Protein AF-A0A8J3GDM9-F1 (afdb_monomer_lite)

Foldseek 3Di:
DDPPPLVVLLVQLVVLLCLLVQLVVQLVVLVVQLVVCCVVPNVPCVPSNVVSNVRSVVSNVRSVVSNVVSVVSNVCSVPVDLPQDPVVLVVVLVVLVVLCVDPDPSVVVSVVVVVVSVVCVVSNPPDPPPVPD

InterPro domains:
  IPR002898 MotA/TolQ/ExbB proton channel [PF01618] (7-74)
  IPR050790 ExbB/TolQ Biopolymer Transport [PTHR30625] (4-74)

Sequence (133 aa):
MNHQPGKTLALIGAWLQIGPVFGLLGTVYGMVCAFQDIEASGMGNPEALANNISIAITTTAMGLIMGLIGLIFLAIAFFHSSYRAPWFFKFLIVFAIFWLIHFPIGTIIGVLLLVYIISKKAEFHSQPPEFRT

Structure (mmCIF, N/CA/C/O backbone):
data_AF-A0A8J3GDM9-F1
#
_entry.id   AF-A0A8J3GDM9-F1
#
loop_
_atom_site.group_PDB
_atom_site.id
_atom_site.type_symbol
_atom_site.label_atom_id
_atom_site.label_alt_id
_atom_site.label_comp_id
_atom_site.label_asym_id
_atom_site.label_entity_id
_atom_site.label_seq_id
_atom_site.pdbx_PDB_ins_code
_atom_site.Cartn_x
_atom_site.Cartn_y
_atom_site.Cartn_z
_atom_site.occupancy
_atom_site.B_iso_or_equiv
_atom_site.auth_seq_id
_atom_site.auth_comp_id
_atom_site.auth_asym_id
_atom_site.auth_atom_id
_atom_site.pdbx_PDB_model_num
ATOM 1 N N . MET A 1 1 ? -15.552 17.321 27.011 1.00 36.94 1 MET A N 1
ATOM 2 C CA . MET A 1 1 ? -14.425 17.715 26.134 1.00 36.94 1 MET A CA 1
ATOM 3 C C . MET A 1 1 ? -13.902 16.478 25.396 1.00 36.94 1 MET A C 1
ATOM 5 O O . MET A 1 1 ? -13.447 15.548 26.037 1.00 36.94 1 MET A O 1
ATOM 9 N N . ASN A 1 2 ? -14.043 16.460 24.065 1.00 41.62 2 ASN A N 1
ATOM 10 C CA . ASN A 1 2 ? -13.273 15.718 23.047 1.00 41.62 2 ASN A CA 1
ATOM 11 C C . ASN A 1 2 ? -12.996 14.199 23.196 1.00 41.62 2 ASN A C 1
ATOM 13 O O . ASN A 1 2 ? -11.846 13.784 23.276 1.00 41.62 2 ASN A O 1
ATOM 17 N N . HIS A 1 3 ? -14.015 13.349 23.009 1.00 50.16 3 HIS A N 1
ATOM 18 C CA . HIS A 1 3 ? -13.825 11.932 22.615 1.00 50.16 3 HIS A CA 1
ATOM 19 C C . HIS A 1 3 ? -13.747 11.713 21.084 1.00 50.16 3 HIS A C 1
ATOM 21 O O . HIS A 1 3 ? -13.864 10.591 20.596 1.00 50.16 3 HIS A O 1
ATOM 27 N N . GLN A 1 4 ? -13.511 12.773 20.301 1.00 58.22 4 GLN A N 1
ATOM 28 C CA . GLN A 1 4 ? -13.372 12.699 18.840 1.00 58.22 4 GLN A CA 1
ATOM 29 C C . GLN A 1 4 ? -12.011 12.227 18.267 1.00 58.22 4 GLN A C 1
ATOM 31 O O . GLN A 1 4 ? -12.024 11.823 17.102 1.00 58.22 4 GLN A O 1
ATOM 36 N N . PRO A 1 5 ? -10.855 12.205 18.979 1.00 61.47 5 PRO A N 1
ATOM 37 C CA . PRO A 1 5 ? -9.578 11.944 18.305 1.00 61.47 5 PRO A CA 1
ATOM 38 C C . PRO A 1 5 ? -9.493 10.525 17.723 1.00 61.47 5 PRO A C 1
ATOM 40 O O . PRO A 1 5 ? -8.968 10.351 16.627 1.00 61.47 5 PRO A O 1
ATOM 43 N N . GLY A 1 6 ? -10.093 9.525 18.384 1.00 64.75 6 GLY A N 1
ATOM 44 C CA . GLY A 1 6 ? -10.079 8.131 17.919 1.00 64.75 6 GLY A CA 1
ATOM 45 C C . GLY A 1 6 ? -10.796 7.909 16.581 1.00 64.75 6 GLY A C 1
ATOM 46 O O . GLY A 1 6 ? -10.310 7.151 15.745 1.00 64.75 6 GLY A O 1
ATOM 47 N N . LYS A 1 7 ? -11.913 8.612 16.332 1.00 67.94 7 LYS A N 1
ATOM 48 C CA . LYS A 1 7 ? -12.627 8.539 15.043 1.00 67.94 7 LYS A CA 1
ATOM 49 C C . LYS A 1 7 ? -11.784 9.112 13.912 1.00 67.94 7 LYS A C 1
ATOM 51 O O . LYS A 1 7 ? -11.704 8.503 12.852 1.00 67.94 7 LYS A O 1
ATOM 56 N N . THR A 1 8 ? -11.156 10.260 14.146 1.00 75.00 8 THR A N 1
ATOM 57 C CA . THR A 1 8 ? -10.320 10.937 13.150 1.00 75.00 8 THR A CA 1
ATOM 58 C C . THR A 1 8 ? -9.076 10.113 12.823 1.00 75.00 8 THR A C 1
ATOM 60 O O . THR A 1 8 ? -8.773 9.924 11.651 1.00 75.00 8 THR A O 1
ATOM 63 N N . LEU A 1 9 ? -8.416 9.538 13.836 1.00 73.75 9 LEU A N 1
ATOM 64 C CA . LEU A 1 9 ? -7.281 8.621 13.664 1.00 73.75 9 LEU A CA 1
ATOM 65 C C . LEU A 1 9 ? -7.665 7.382 12.837 1.00 73.75 9 LEU A C 1
ATOM 67 O O . LEU A 1 9 ? -6.951 7.026 11.902 1.00 73.75 9 LEU A O 1
ATOM 71 N N . ALA A 1 10 ? -8.818 6.765 13.126 1.00 73.75 10 ALA A N 1
ATOM 72 C CA . ALA A 1 10 ? -9.317 5.617 12.367 1.00 73.75 10 ALA A CA 1
ATOM 73 C C . ALA A 1 10 ? -9.692 5.980 10.919 1.00 73.75 10 ALA A C 1
ATOM 75 O O . ALA A 1 10 ? -9.425 5.203 10.005 1.00 73.75 10 ALA A O 1
ATOM 76 N N . LEU A 1 11 ? -10.276 7.164 10.695 1.00 77.44 11 LEU A N 1
ATOM 77 C CA . LEU A 1 11 ? -10.609 7.645 9.353 1.00 77.44 11 LEU A CA 1
ATOM 78 C C . LEU A 1 11 ? -9.336 7.880 8.529 1.00 77.44 11 LEU A C 1
ATOM 80 O O . LEU A 1 11 ? -9.251 7.425 7.395 1.00 77.44 11 LEU A O 1
ATOM 84 N N . ILE A 1 12 ? -8.332 8.540 9.116 1.00 80.81 12 ILE A N 1
ATOM 85 C CA . ILE A 1 12 ? -7.035 8.795 8.475 1.00 80.81 12 ILE A CA 1
ATOM 86 C C . ILE A 1 12 ? -6.330 7.473 8.147 1.00 80.81 12 ILE A C 1
ATOM 88 O O . ILE A 1 12 ? -5.868 7.301 7.022 1.00 80.81 12 ILE A O 1
ATOM 92 N N . GLY A 1 13 ? -6.310 6.514 9.082 1.00 81.81 13 GLY A N 1
ATOM 93 C CA . GLY A 1 13 ? -5.776 5.170 8.840 1.00 81.81 13 GLY A CA 1
ATOM 94 C C . GLY A 1 13 ? -6.470 4.456 7.674 1.00 81.81 13 GLY A C 1
ATOM 95 O O . GLY A 1 13 ? -5.802 3.906 6.802 1.00 81.81 13 GLY A O 1
ATOM 96 N N . ALA A 1 14 ? -7.802 4.544 7.595 1.00 81.38 14 ALA A N 1
ATOM 97 C CA . ALA A 1 14 ? -8.574 3.957 6.499 1.00 81.38 14 ALA A CA 1
ATOM 98 C C . ALA A 1 14 ? -8.275 4.609 5.136 1.00 81.38 14 ALA A C 1
ATOM 100 O O . ALA A 1 14 ? -8.157 3.906 4.135 1.00 81.38 14 ALA A O 1
ATOM 101 N N . TRP A 1 15 ? -8.106 5.934 5.088 1.00 83.38 15 TRP A N 1
ATOM 102 C CA . TRP A 1 15 ? -7.699 6.643 3.868 1.00 83.38 15 TRP A CA 1
ATOM 103 C C . TRP A 1 15 ? -6.276 6.276 3.427 1.00 83.38 15 TRP A C 1
ATOM 105 O O . TRP A 1 15 ? -6.025 6.079 2.239 1.00 83.38 15 TRP A O 1
ATOM 115 N N . LEU A 1 16 ? -5.351 6.118 4.377 1.00 85.00 16 LEU A N 1
ATOM 116 C CA . LEU A 1 16 ? -3.975 5.681 4.116 1.00 85.00 16 LEU A CA 1
ATOM 117 C C . LEU A 1 16 ? -3.905 4.263 3.528 1.00 85.00 16 LEU A C 1
ATOM 119 O O . LEU A 1 16 ? -2.978 3.952 2.780 1.00 85.00 16 LEU A O 1
ATOM 123 N N . GLN A 1 17 ? -4.914 3.425 3.783 1.00 83.69 17 GLN A N 1
ATOM 124 C CA . GLN A 1 17 ? -5.030 2.084 3.204 1.00 83.69 17 GLN A CA 1
ATOM 125 C C . GLN A 1 17 ? -5.218 2.077 1.676 1.00 83.69 17 GLN A C 1
ATOM 127 O O . GLN A 1 17 ? -5.053 1.030 1.055 1.00 83.69 17 GLN A O 1
ATOM 132 N N . ILE A 1 18 ? -5.518 3.226 1.058 1.00 86.38 18 ILE A N 1
ATOM 133 C CA . ILE A 1 18 ? -5.565 3.384 -0.404 1.00 86.38 18 ILE A CA 1
ATOM 134 C C . ILE A 1 18 ? -4.144 3.550 -0.986 1.00 86.38 18 ILE A C 1
ATOM 136 O O . ILE A 1 18 ? -3.919 3.276 -2.163 1.00 86.38 18 ILE A O 1
ATOM 140 N N . GLY A 1 19 ? -3.150 3.923 -0.171 1.00 86.62 19 GLY A N 1
ATOM 141 C CA . GLY A 1 19 ? -1.753 4.114 -0.586 1.00 86.62 19 GLY A CA 1
ATOM 142 C C . GLY A 1 19 ? -1.144 2.945 -1.383 1.00 86.62 19 GLY A C 1
ATOM 143 O O . GLY A 1 19 ? -0.575 3.188 -2.448 1.00 86.62 19 GLY A O 1
ATOM 144 N N . PRO A 1 20 ? -1.311 1.678 -0.961 1.00 88.69 20 PRO A N 1
ATOM 145 C CA . PRO A 1 20 ? -0.865 0.518 -1.733 1.00 88.69 20 PRO A CA 1
ATOM 146 C C . PRO A 1 20 ? -1.484 0.423 -3.133 1.00 88.69 20 PRO A C 1
ATOM 148 O O . PRO A 1 20 ? -0.798 0.027 -4.071 1.00 88.69 20 PRO A O 1
ATOM 151 N N . VAL A 1 21 ? -2.748 0.828 -3.301 1.00 90.69 21 VAL A N 1
ATOM 152 C CA . VAL A 1 21 ? -3.420 0.851 -4.612 1.00 90.69 21 VAL A CA 1
ATOM 153 C C . VAL A 1 21 ? -2.778 1.900 -5.522 1.00 90.69 21 VAL A C 1
ATOM 155 O O . VAL A 1 21 ? -2.536 1.625 -6.693 1.00 90.69 21 VAL A O 1
ATOM 158 N N . PHE A 1 22 ? -2.419 3.069 -4.981 1.00 88.81 22 PHE A N 1
ATOM 159 C CA . PHE A 1 22 ? -1.660 4.081 -5.724 1.00 88.81 22 PHE A CA 1
ATOM 160 C C . PHE A 1 22 ? -0.252 3.604 -6.112 1.00 88.81 22 PHE A C 1
ATOM 162 O O . PHE A 1 22 ? 0.184 3.874 -7.228 1.00 88.81 22 PHE A O 1
ATOM 169 N N . GLY A 1 23 ? 0.435 2.846 -5.251 1.00 88.88 23 GLY A N 1
ATOM 170 C CA . GLY A 1 23 ? 1.722 2.224 -5.600 1.00 88.88 23 GLY A CA 1
ATOM 171 C C . GLY A 1 23 ? 1.598 1.217 -6.750 1.00 88.88 23 GLY A C 1
ATOM 172 O O . GLY A 1 23 ? 2.440 1.179 -7.642 1.00 88.88 23 GLY A O 1
ATOM 173 N N . LEU A 1 24 ? 0.500 0.458 -6.779 1.00 91.25 24 LEU A N 1
ATOM 174 C CA . LEU A 1 24 ? 0.168 -0.470 -7.864 1.00 91.25 24 LEU A CA 1
ATOM 175 C C . LEU A 1 24 ? -0.183 0.252 -9.177 1.00 91.25 24 LEU A C 1
ATOM 177 O O . LEU A 1 24 ? 0.112 -0.245 -10.255 1.00 91.25 24 LEU A O 1
ATOM 181 N N . LEU A 1 25 ? -0.778 1.445 -9.120 1.00 91.00 25 LEU A N 1
ATOM 182 C CA . LEU A 1 25 ? -0.958 2.274 -10.318 1.00 91.00 25 LEU A CA 1
ATOM 183 C C . LEU A 1 25 ? 0.384 2.796 -10.850 1.00 91.00 25 LEU A C 1
ATOM 185 O O . LEU A 1 25 ? 0.602 2.825 -12.060 1.00 91.00 25 LEU A O 1
ATOM 189 N N . GLY A 1 26 ? 1.301 3.167 -9.955 1.00 88.25 26 GLY A N 1
ATOM 190 C CA . GLY A 1 26 ? 2.643 3.610 -10.324 1.00 88.25 26 GLY A CA 1
ATOM 191 C C . GLY A 1 26 ? 3.471 2.523 -11.019 1.00 88.25 26 GLY A C 1
ATOM 192 O O . GLY A 1 26 ? 4.221 2.832 -11.944 1.00 88.25 26 GLY A O 1
ATOM 193 N N . THR A 1 27 ? 3.321 1.250 -10.632 1.00 91.75 27 THR A N 1
ATOM 194 C CA . THR A 1 27 ? 4.001 0.142 -11.328 1.00 91.75 27 THR A CA 1
ATOM 195 C C . THR A 1 27 ? 3.488 -0.039 -12.743 1.00 91.75 27 THR A C 1
ATOM 197 O O . THR A 1 27 ? 4.291 -0.207 -13.659 1.00 91.75 27 THR A O 1
ATOM 200 N N . VAL A 1 28 ? 2.168 0.037 -12.932 1.00 92.25 28 VAL A N 1
ATOM 201 C CA . VAL A 1 28 ? 1.547 -0.034 -14.258 1.00 92.25 28 VAL A CA 1
ATOM 202 C C . VAL A 1 28 ? 2.066 1.103 -15.131 1.00 92.25 28 VAL A C 1
ATOM 204 O O . VAL A 1 28 ? 2.487 0.857 -16.256 1.00 92.25 28 VAL A O 1
ATOM 207 N N . TYR A 1 29 ? 2.119 2.324 -14.596 1.00 90.50 29 TYR A N 1
ATOM 208 C CA . TYR A 1 29 ? 2.673 3.468 -15.316 1.00 90.50 29 TYR A CA 1
ATOM 209 C C . TYR A 1 29 ? 4.143 3.251 -15.718 1.00 90.50 29 TYR A C 1
ATOM 211 O O . TYR A 1 29 ? 4.486 3.403 -16.888 1.00 90.50 29 TYR A O 1
ATOM 219 N N . GLY A 1 30 ? 4.999 2.825 -14.782 1.00 88.06 30 GLY A N 1
ATOM 220 C CA . GLY A 1 30 ? 6.415 2.560 -15.061 1.00 88.06 30 GLY A CA 1
ATOM 221 C C . GLY A 1 30 ? 6.629 1.463 -16.108 1.00 88.06 30 GLY A C 1
ATOM 222 O O . GLY A 1 30 ? 7.493 1.592 -16.971 1.00 88.06 30 GLY A O 1
ATOM 223 N N . MET A 1 31 ? 5.805 0.410 -16.092 1.00 90.12 31 MET A N 1
ATOM 224 C CA . MET A 1 31 ? 5.859 -0.636 -17.117 1.00 90.12 31 MET A CA 1
ATOM 225 C C . MET A 1 31 ? 5.378 -0.150 -18.487 1.00 90.12 31 MET A C 1
ATOM 227 O O . MET A 1 31 ? 5.970 -0.526 -19.493 1.00 90.12 31 MET A O 1
ATOM 231 N N . VAL A 1 32 ? 4.353 0.704 -18.555 1.00 90.94 32 VAL A N 1
ATOM 232 C CA . VAL A 1 32 ? 3.907 1.294 -19.829 1.00 90.94 32 VAL A CA 1
ATOM 233 C C . VAL A 1 32 ? 5.023 2.128 -20.460 1.00 90.94 32 VAL A C 1
ATOM 235 O O . VAL A 1 32 ? 5.307 1.951 -21.642 1.00 90.94 32 VAL A O 1
ATOM 238 N N . CYS A 1 33 ? 5.708 2.969 -19.678 1.00 87.00 33 CYS A N 1
ATOM 239 C CA . CYS A 1 33 ? 6.858 3.735 -20.169 1.00 87.00 33 CYS A CA 1
ATOM 240 C C . CYS A 1 33 ? 8.010 2.822 -20.619 1.00 87.00 33 CYS A C 1
ATOM 242 O O . CYS A 1 33 ? 8.583 3.036 -21.683 1.00 87.00 33 CYS A O 1
ATOM 244 N N . ALA A 1 34 ? 8.297 1.754 -19.868 1.00 87.06 34 ALA A N 1
ATOM 245 C CA . ALA A 1 34 ? 9.301 0.764 -20.258 1.00 87.06 34 ALA A CA 1
ATOM 246 C C . ALA A 1 34 ? 9.003 0.120 -21.624 1.00 87.06 34 ALA A C 1
ATOM 248 O O . ALA A 1 34 ? 9.914 -0.041 -22.433 1.00 87.06 34 ALA A O 1
ATOM 249 N N . PHE A 1 35 ? 7.742 -0.228 -21.901 1.00 86.62 35 PHE A N 1
ATOM 250 C CA . PHE A 1 35 ? 7.349 -0.777 -23.202 1.00 86.62 35 PHE A CA 1
ATOM 251 C C . PHE A 1 35 ? 7.437 0.255 -24.329 1.00 86.62 35 PHE A C 1
ATOM 253 O O . PHE A 1 35 ? 7.902 -0.087 -25.413 1.00 86.62 35 PHE A O 1
ATOM 260 N N . GLN A 1 36 ? 7.064 1.511 -24.073 1.00 86.56 36 GLN A N 1
ATOM 261 C CA . GLN A 1 36 ? 7.201 2.596 -25.053 1.00 86.56 36 GLN A CA 1
ATOM 262 C C . GLN A 1 36 ? 8.665 2.832 -25.447 1.00 86.56 36 GLN A C 1
ATOM 264 O O . GLN A 1 36 ? 8.962 3.011 -26.627 1.00 86.56 36 GLN A O 1
ATOM 269 N N . ASP A 1 37 ? 9.592 2.765 -24.488 1.00 84.38 37 ASP A N 1
ATOM 270 C CA . ASP A 1 37 ? 11.026 2.899 -24.762 1.00 84.38 37 ASP A CA 1
ATOM 271 C C . ASP A 1 37 ? 11.559 1.733 -25.609 1.00 84.38 37 ASP A C 1
ATOM 273 O O . ASP A 1 37 ? 12.347 1.948 -26.539 1.00 84.38 37 ASP A O 1
ATOM 277 N N . ILE A 1 38 ? 11.089 0.509 -25.337 1.00 85.62 38 ILE A N 1
ATOM 278 C CA . ILE A 1 38 ? 11.409 -0.680 -26.141 1.00 85.62 38 ILE A CA 1
ATOM 279 C C . ILE A 1 38 ? 10.870 -0.531 -27.571 1.00 85.62 38 ILE A C 1
ATOM 281 O O . ILE A 1 38 ? 11.572 -0.877 -28.519 1.00 85.62 38 ILE A O 1
ATOM 285 N N . GLU A 1 39 ? 9.654 -0.013 -27.754 1.00 84.88 39 GLU A N 1
ATOM 286 C CA . GLU A 1 39 ? 9.074 0.218 -29.085 1.00 84.88 39 GLU A CA 1
ATOM 287 C C . GLU A 1 39 ? 9.826 1.304 -29.868 1.00 84.88 39 GLU A C 1
ATOM 289 O O . GLU A 1 39 ? 10.061 1.148 -31.066 1.00 84.88 39 GLU A O 1
ATOM 294 N N . ALA A 1 40 ? 10.234 2.387 -29.203 1.00 82.19 40 ALA A N 1
ATOM 295 C CA . ALA A 1 40 ? 10.876 3.529 -29.851 1.00 82.19 40 ALA A CA 1
ATOM 296 C C . ALA A 1 40 ? 12.356 3.293 -30.195 1.00 82.19 40 ALA A C 1
ATOM 298 O O . ALA A 1 40 ? 12.840 3.784 -31.216 1.00 82.19 40 ALA A O 1
ATOM 299 N N . SER A 1 41 ? 13.091 2.574 -29.341 1.00 75.50 41 SER A N 1
ATOM 300 C CA . SER A 1 41 ? 14.552 2.424 -29.446 1.00 75.50 41 SER A CA 1
ATOM 301 C C . SER A 1 41 ? 15.033 0.972 -29.576 1.00 75.50 41 SER A C 1
ATOM 303 O O . SER A 1 41 ? 16.236 0.716 -29.693 1.00 75.50 41 SER A O 1
ATOM 305 N N . GLY A 1 42 ? 14.110 0.005 -29.603 1.00 70.94 42 GLY A N 1
ATOM 306 C CA . GLY A 1 42 ? 14.428 -1.420 -29.533 1.00 70.94 42 GLY A CA 1
ATOM 307 C C . GLY A 1 42 ? 15.033 -1.806 -28.177 1.00 70.94 42 GLY A C 1
ATOM 308 O O . GLY A 1 42 ? 15.017 -1.041 -27.218 1.00 70.94 42 GLY A O 1
ATOM 309 N N . MET A 1 43 ? 15.664 -2.981 -28.089 1.00 70.69 43 MET A N 1
ATOM 310 C CA . MET A 1 43 ? 16.453 -3.375 -26.902 1.00 70.69 43 MET A CA 1
ATOM 311 C C . MET A 1 43 ? 17.780 -2.590 -26.753 1.00 70.69 43 MET A C 1
ATOM 313 O O . MET A 1 43 ? 18.646 -2.985 -25.976 1.00 70.69 43 MET A O 1
ATOM 317 N N . GLY A 1 44 ? 17.978 -1.506 -27.512 1.00 64.81 44 GLY A N 1
ATOM 318 C CA . GLY A 1 44 ? 19.251 -0.790 -27.612 1.00 64.81 44 GLY A CA 1
ATOM 319 C C . GLY A 1 44 ? 19.599 0.091 -26.410 1.00 64.81 44 GLY A C 1
ATOM 320 O O . GLY A 1 44 ? 20.769 0.430 -26.249 1.00 64.81 44 GLY A O 1
ATOM 321 N N . ASN A 1 45 ? 18.628 0.442 -25.557 1.00 76.69 45 ASN A N 1
ATOM 322 C CA . ASN A 1 45 ? 18.857 1.284 -24.379 1.00 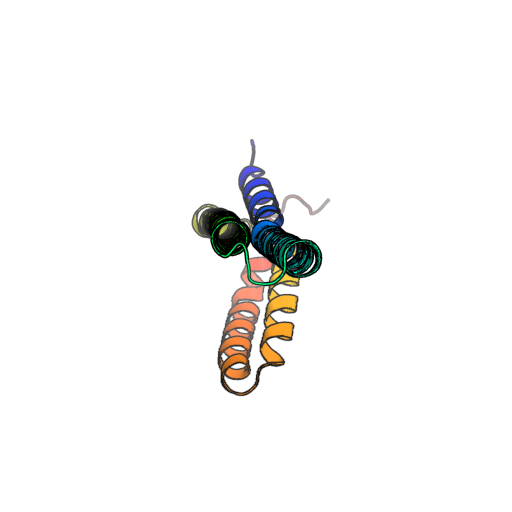76.69 45 ASN A CA 1
ATOM 323 C C . ASN A 1 45 ? 18.454 0.585 -23.060 1.00 76.69 45 ASN A C 1
ATOM 325 O O . ASN A 1 45 ? 17.413 0.892 -22.471 1.00 76.69 45 ASN A O 1
ATOM 329 N N . PRO A 1 46 ? 19.272 -0.366 -22.572 1.00 80.38 46 PRO A N 1
ATOM 330 C CA . PRO A 1 46 ? 19.014 -1.067 -21.314 1.00 80.38 46 PRO A CA 1
ATOM 331 C C . PRO A 1 46 ? 19.040 -0.146 -20.083 1.00 80.38 46 PRO A C 1
ATOM 333 O O . PRO A 1 46 ? 18.428 -0.478 -19.070 1.00 80.38 46 PRO A O 1
ATOM 336 N N . GLU A 1 47 ? 19.701 1.013 -20.159 1.00 85.44 47 GLU A N 1
ATOM 337 C CA . GLU A 1 47 ? 19.744 1.992 -19.068 1.00 85.44 47 GLU A CA 1
ATOM 338 C C . GLU A 1 47 ? 18.386 2.685 -18.873 1.00 85.44 47 GLU A C 1
ATOM 340 O O . GLU A 1 47 ? 17.888 2.762 -17.748 1.00 85.44 47 GLU A O 1
ATOM 345 N N . ALA A 1 48 ? 17.728 3.096 -19.965 1.00 82.25 48 ALA A N 1
ATOM 346 C CA . ALA A 1 48 ? 16.372 3.653 -19.915 1.00 82.25 48 ALA A CA 1
ATOM 347 C C . ALA A 1 48 ? 15.355 2.634 -19.370 1.00 82.25 48 ALA A C 1
ATOM 349 O O . ALA A 1 48 ? 14.552 2.948 -18.486 1.00 82.25 48 ALA A O 1
ATOM 350 N N . LEU A 1 49 ? 15.453 1.378 -19.819 1.00 84.50 49 LEU A N 1
ATOM 351 C CA . LEU A 1 49 ? 14.615 0.291 -19.318 1.00 84.50 49 LEU A CA 1
ATOM 352 C C . LEU A 1 49 ? 14.813 0.059 -17.810 1.00 84.50 49 LEU A C 1
ATOM 354 O O . LEU A 1 49 ? 13.837 -0.043 -17.061 1.00 84.50 49 LEU A O 1
ATOM 358 N N . ALA A 1 50 ? 16.067 0.013 -17.349 1.00 86.62 50 ALA A N 1
ATOM 359 C CA . ALA A 1 50 ? 16.391 -0.145 -15.934 1.00 86.62 50 ALA A CA 1
ATOM 360 C C . ALA A 1 50 ? 15.838 1.011 -15.085 1.00 86.62 50 ALA A C 1
ATOM 362 O O . ALA A 1 50 ? 15.338 0.782 -13.980 1.00 86.62 50 ALA A O 1
ATOM 363 N N . ASN A 1 51 ? 15.861 2.238 -15.612 1.00 87.94 51 ASN A N 1
ATOM 364 C CA . ASN A 1 51 ? 15.304 3.401 -14.931 1.00 87.94 51 ASN A CA 1
ATOM 365 C C . ASN A 1 51 ? 13.780 3.286 -14.736 1.00 87.94 51 ASN A C 1
ATOM 367 O O . ASN A 1 51 ? 13.287 3.464 -13.623 1.00 87.94 51 ASN A O 1
ATOM 371 N N . ASN A 1 52 ? 13.027 2.900 -15.769 1.00 86.38 52 ASN A N 1
ATOM 372 C CA . ASN A 1 52 ? 11.571 2.728 -15.666 1.00 86.38 52 ASN A CA 1
ATOM 373 C C . ASN A 1 52 ? 11.163 1.605 -14.698 1.00 86.38 52 ASN A C 1
ATOM 375 O O . ASN A 1 52 ? 10.201 1.742 -13.936 1.00 86.38 52 ASN A O 1
ATOM 379 N N . ILE A 1 53 ? 11.927 0.509 -14.664 1.00 87.69 53 ILE A N 1
ATOM 380 C CA . ILE A 1 53 ? 11.720 -0.572 -13.688 1.00 87.69 53 ILE A CA 1
ATOM 381 C C . ILE A 1 53 ? 12.024 -0.083 -12.266 1.00 87.69 53 ILE A C 1
ATOM 383 O O . ILE A 1 53 ? 11.268 -0.371 -11.336 1.00 87.69 53 ILE A O 1
ATOM 387 N N . SER A 1 54 ? 13.093 0.696 -12.087 1.00 89.81 54 SER A N 1
ATOM 388 C CA . SER A 1 54 ? 13.427 1.311 -10.799 1.00 89.81 54 SER A CA 1
ATOM 389 C C . SER A 1 54 ? 12.296 2.213 -10.291 1.00 89.81 54 SER A C 1
ATOM 391 O O . SER A 1 54 ? 11.926 2.143 -9.114 1.00 89.81 54 SER A O 1
ATOM 393 N N . ILE A 1 55 ? 11.670 2.992 -11.181 1.00 88.31 55 ILE A N 1
ATOM 394 C CA . ILE A 1 55 ? 10.495 3.813 -10.858 1.00 88.31 55 ILE A CA 1
ATOM 395 C C . ILE A 1 55 ? 9.339 2.930 -10.366 1.00 88.31 55 ILE A C 1
ATOM 397 O O . ILE A 1 55 ? 8.754 3.225 -9.321 1.00 88.31 55 ILE A O 1
ATOM 401 N N . ALA A 1 56 ? 9.051 1.818 -11.052 1.00 90.62 56 ALA A N 1
ATOM 402 C CA . ALA A 1 56 ? 8.000 0.875 -10.660 1.00 90.62 56 ALA A CA 1
ATOM 403 C C . ALA A 1 56 ? 8.253 0.236 -9.275 1.00 90.62 56 ALA A C 1
ATOM 405 O O . ALA A 1 56 ? 7.347 0.127 -8.443 1.00 90.62 56 ALA A O 1
ATOM 406 N N . ILE A 1 57 ? 9.491 -0.151 -8.971 1.00 90.81 57 ILE A N 1
ATOM 407 C CA . ILE A 1 57 ? 9.830 -0.732 -7.662 1.00 90.81 57 ILE A CA 1
ATOM 408 C C . ILE A 1 57 ? 9.748 0.334 -6.561 1.00 90.81 57 ILE A C 1
ATOM 410 O O . ILE A 1 57 ? 9.171 0.092 -5.498 1.00 90.81 57 ILE A O 1
ATOM 414 N N . THR A 1 58 ? 10.261 1.535 -6.826 1.00 90.94 58 THR A N 1
ATOM 415 C CA . THR A 1 58 ? 10.279 2.635 -5.853 1.00 90.94 58 THR A CA 1
ATOM 416 C C . THR A 1 58 ? 8.863 3.081 -5.490 1.00 90.94 58 THR A C 1
ATOM 418 O O . THR A 1 58 ? 8.543 3.224 -4.310 1.00 90.94 58 THR A O 1
ATOM 421 N N . THR A 1 59 ? 7.971 3.226 -6.473 1.00 90.88 59 THR A N 1
ATOM 422 C CA . THR A 1 59 ? 6.572 3.597 -6.207 1.00 90.88 59 THR A CA 1
ATOM 423 C C . THR A 1 59 ? 5.804 2.497 -5.459 1.00 90.88 59 THR A C 1
ATOM 425 O O . THR A 1 59 ? 5.010 2.806 -4.568 1.00 90.88 59 THR A O 1
ATOM 428 N N . THR A 1 60 ? 6.123 1.215 -5.695 1.00 91.81 60 THR A N 1
ATOM 429 C CA . THR A 1 60 ? 5.590 0.100 -4.886 1.00 91.81 60 THR A CA 1
ATOM 430 C C . THR A 1 60 ? 6.025 0.215 -3.431 1.00 91.81 60 THR A C 1
ATOM 432 O O . THR A 1 60 ? 5.196 0.122 -2.526 1.00 91.81 60 THR A O 1
ATOM 435 N N . ALA A 1 61 ? 7.319 0.448 -3.195 1.00 90.62 61 ALA A N 1
ATOM 436 C CA . ALA A 1 61 ? 7.859 0.599 -1.849 1.00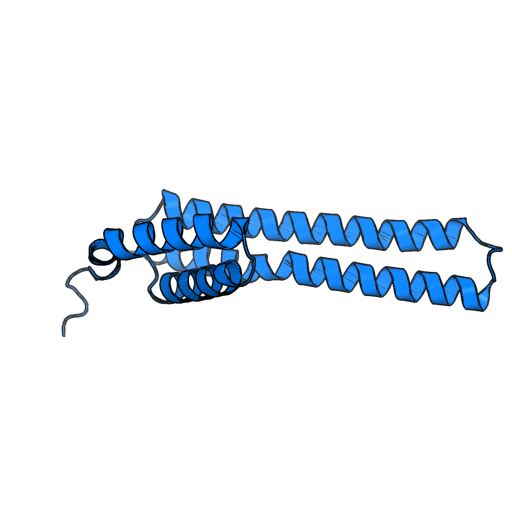 90.62 61 ALA A CA 1
ATOM 437 C C . ALA A 1 61 ? 7.183 1.764 -1.111 1.00 90.62 61 ALA A C 1
ATOM 439 O O . ALA A 1 61 ? 6.749 1.605 0.029 1.00 90.62 61 ALA A O 1
ATOM 440 N N . MET A 1 62 ? 7.001 2.905 -1.781 1.00 90.06 62 MET A N 1
ATOM 441 C CA . MET A 1 62 ? 6.300 4.061 -1.217 1.00 90.06 62 MET A CA 1
ATOM 442 C C . MET A 1 62 ? 4.828 3.759 -0.901 1.00 90.06 62 MET A C 1
ATOM 444 O O . MET A 1 62 ? 4.354 4.099 0.184 1.00 90.06 62 MET A O 1
ATOM 448 N N . GLY A 1 63 ? 4.110 3.077 -1.800 1.00 88.06 63 GLY A N 1
ATOM 449 C CA . GLY A 1 63 ? 2.717 2.679 -1.580 1.00 88.06 63 GLY A CA 1
ATOM 450 C C . GLY A 1 63 ? 2.551 1.731 -0.388 1.00 88.06 63 GLY A C 1
ATOM 451 O O . GLY A 1 63 ? 1.636 1.903 0.422 1.00 88.06 63 GLY A O 1
ATOM 452 N N . LEU A 1 64 ? 3.470 0.774 -0.229 1.00 89.88 64 LEU A N 1
ATOM 453 C CA . LEU A 1 64 ? 3.492 -0.141 0.914 1.00 89.88 64 LEU A CA 1
ATOM 454 C C . LEU A 1 64 ? 3.805 0.581 2.226 1.00 89.88 64 LEU A C 1
ATOM 456 O O . LEU A 1 64 ? 3.115 0.347 3.217 1.00 89.88 64 LEU A O 1
ATOM 460 N N . ILE A 1 65 ? 4.781 1.493 2.239 1.00 90.81 65 ILE A N 1
ATOM 461 C CA . ILE A 1 65 ? 5.099 2.309 3.421 1.00 90.81 65 ILE A CA 1
ATOM 462 C C . ILE A 1 65 ? 3.869 3.112 3.859 1.00 90.81 65 ILE A C 1
ATOM 464 O O . ILE A 1 65 ? 3.515 3.098 5.037 1.00 90.81 65 ILE A O 1
ATOM 468 N N . MET A 1 66 ? 3.162 3.744 2.918 1.00 88.00 66 MET A N 1
ATOM 469 C CA . MET A 1 66 ? 1.950 4.511 3.220 1.00 88.00 66 MET A CA 1
ATOM 470 C C . MET A 1 66 ? 0.835 3.625 3.804 1.00 88.00 66 MET A C 1
ATOM 472 O O . MET A 1 66 ? 0.182 4.002 4.779 1.00 88.00 66 MET A O 1
ATOM 476 N N . GLY A 1 67 ? 0.667 2.408 3.272 1.00 86.00 67 GLY A N 1
ATOM 477 C CA . GLY A 1 67 ? -0.274 1.419 3.806 1.00 86.00 67 GLY A CA 1
ATOM 478 C C . GLY A 1 67 ? 0.092 0.910 5.205 1.00 86.00 67 GLY A C 1
ATOM 479 O O . GLY A 1 67 ? -0.793 0.734 6.046 1.00 86.00 67 GLY A O 1
ATOM 480 N N . LEU A 1 68 ? 1.385 0.710 5.483 1.00 86.12 68 LEU A N 1
ATOM 481 C CA . LEU A 1 68 ? 1.881 0.324 6.808 1.00 86.12 68 LEU A CA 1
ATOM 482 C C . LEU A 1 68 ? 1.647 1.430 7.839 1.00 86.12 68 LEU A C 1
ATOM 484 O O . LEU A 1 68 ? 1.204 1.145 8.950 1.00 86.12 68 LEU A O 1
ATOM 488 N N . ILE A 1 69 ? 1.873 2.691 7.465 1.00 85.25 69 ILE A N 1
ATOM 489 C CA . ILE A 1 69 ? 1.553 3.839 8.320 1.00 85.25 69 ILE A CA 1
ATOM 490 C C . ILE A 1 69 ? 0.049 3.846 8.629 1.00 85.25 69 ILE A C 1
ATOM 492 O O . ILE A 1 69 ? -0.326 3.944 9.796 1.00 85.25 69 ILE A O 1
ATOM 496 N N . GLY A 1 70 ? -0.816 3.646 7.628 1.00 84.31 70 GLY A N 1
ATOM 497 C CA . GLY A 1 70 ? -2.266 3.528 7.835 1.00 84.31 70 GLY A CA 1
ATOM 498 C C . GLY A 1 70 ? -2.654 2.443 8.843 1.00 84.31 70 GLY A C 1
ATOM 499 O O . GLY A 1 70 ? -3.450 2.694 9.753 1.00 84.31 70 GLY A O 1
ATOM 500 N N . LEU A 1 71 ? -2.011 1.274 8.752 1.00 81.12 71 LEU A N 1
ATOM 501 C CA . LEU A 1 71 ? -2.214 0.168 9.686 1.00 81.12 71 LEU A CA 1
ATOM 502 C C . LEU A 1 71 ? -1.786 0.531 11.115 1.00 81.12 71 LEU A C 1
ATOM 504 O O . LEU A 1 71 ? -2.498 0.208 12.065 1.00 81.12 71 LEU A O 1
ATOM 508 N N . ILE A 1 72 ? -0.658 1.227 11.283 1.00 81.44 72 ILE A N 1
ATOM 509 C CA . ILE A 1 72 ? -0.178 1.684 12.595 1.00 81.44 72 ILE A CA 1
ATOM 510 C C . ILE A 1 72 ? -1.161 2.687 13.205 1.00 81.44 72 ILE A C 1
ATOM 512 O O . ILE A 1 72 ? -1.512 2.558 14.374 1.00 81.44 72 ILE A O 1
ATOM 516 N N . PHE A 1 73 ? -1.665 3.646 12.424 1.00 79.25 73 PHE A N 1
ATOM 517 C CA . PHE A 1 73 ? -2.675 4.601 12.893 1.00 79.25 73 PHE A CA 1
ATOM 518 C C . PHE A 1 73 ? -3.965 3.901 13.336 1.00 79.25 73 PHE A C 1
ATOM 520 O O . PHE A 1 73 ? -4.533 4.241 14.378 1.00 79.25 73 PHE A O 1
ATOM 527 N N . LEU A 1 74 ? -4.392 2.880 12.592 1.00 76.62 74 LEU A N 1
ATOM 528 C CA . LEU A 1 74 ? -5.541 2.058 12.951 1.00 76.62 74 LEU A CA 1
ATOM 529 C C . LEU A 1 74 ? -5.286 1.230 14.224 1.00 76.62 74 LEU A C 1
ATOM 531 O O . LEU A 1 74 ? -6.162 1.133 15.085 1.00 76.62 74 LEU A O 1
ATOM 535 N N . ALA A 1 75 ? -4.080 0.681 14.384 1.00 73.56 75 ALA A N 1
ATOM 536 C CA . ALA A 1 75 ? -3.676 -0.067 15.572 1.00 73.56 75 ALA A CA 1
ATOM 537 C C . ALA A 1 75 ? -3.568 0.830 16.818 1.00 73.56 75 ALA A C 1
ATOM 539 O O . ALA A 1 75 ? -4.018 0.442 17.894 1.00 73.56 75 ALA A O 1
ATOM 540 N N . ILE A 1 76 ? -3.043 2.052 16.687 1.00 74.19 76 ILE A N 1
ATOM 541 C CA . ILE A 1 76 ? -2.993 3.037 17.778 1.00 74.19 76 ILE A CA 1
ATOM 542 C C . ILE A 1 76 ? -4.411 3.453 18.180 1.00 74.19 76 ILE A C 1
ATOM 544 O O . ILE A 1 76 ? -4.714 3.505 19.373 1.00 74.19 76 ILE A O 1
ATOM 548 N N . ALA A 1 77 ? -5.304 3.686 17.210 1.00 67.31 77 ALA A N 1
ATOM 549 C CA . ALA A 1 77 ? -6.714 3.948 17.493 1.00 67.31 77 ALA A CA 1
ATOM 550 C C . ALA A 1 77 ? -7.363 2.790 18.276 1.00 67.31 77 ALA A C 1
ATOM 552 O O . ALA A 1 77 ? -8.168 3.041 19.171 1.00 67.31 77 ALA A O 1
ATOM 553 N N . PHE A 1 78 ? -6.968 1.543 17.989 1.00 61.66 78 PHE A N 1
ATOM 554 C CA . PHE A 1 78 ? -7.452 0.343 18.673 1.00 61.66 78 PHE A CA 1
ATOM 555 C C . PHE A 1 78 ? -6.915 0.190 20.105 1.00 61.66 78 PHE A C 1
ATOM 557 O O . PHE A 1 78 ? -7.684 -0.112 21.015 1.00 61.66 78 PHE A O 1
ATOM 564 N N . PHE A 1 79 ? -5.612 0.396 20.321 1.00 66.81 79 PHE A N 1
ATOM 565 C CA . PHE A 1 79 ? -4.988 0.219 21.637 1.00 66.81 79 PHE A CA 1
ATOM 566 C C . PHE A 1 79 ? -5.244 1.387 22.596 1.00 66.81 79 PHE A C 1
ATOM 568 O O . PHE A 1 79 ? -5.294 1.173 23.805 1.00 66.81 79 PHE A O 1
ATOM 575 N N . HIS A 1 80 ? -5.402 2.614 22.086 1.00 58.59 80 HIS A N 1
ATOM 576 C CA . HIS A 1 80 ? -5.476 3.807 22.935 1.00 58.59 80 HIS A CA 1
ATOM 577 C C . HIS A 1 80 ? -6.906 4.283 23.240 1.00 58.59 80 HIS A C 1
ATOM 579 O O . HIS A 1 80 ? -7.110 5.040 24.186 1.00 58.59 80 HIS A O 1
ATOM 585 N N . SER A 1 81 ? -7.924 3.859 22.483 1.00 47.72 81 SER A N 1
ATOM 586 C CA . SER A 1 81 ? -9.305 4.268 22.747 1.00 47.72 81 SER A CA 1
ATOM 587 C C . SER A 1 81 ? -10.272 3.113 22.529 1.00 47.72 81 SER A C 1
ATOM 589 O O . SER A 1 81 ? -10.398 2.595 21.424 1.00 47.72 81 SER A O 1
ATOM 591 N N . SER A 1 82 ? -11.052 2.770 23.555 1.00 51.06 82 SER A N 1
ATOM 592 C CA . SER A 1 82 ? -12.211 1.867 23.474 1.00 51.06 82 SER A CA 1
ATOM 593 C C . SER A 1 82 ? -13.351 2.402 22.578 1.00 51.06 82 SER A C 1
ATOM 595 O O . SER A 1 82 ? -14.516 2.065 22.778 1.00 51.06 82 SER A O 1
ATOM 597 N N . TYR A 1 83 ? -13.053 3.241 21.580 1.00 53.06 83 TYR A N 1
ATOM 598 C CA . TYR A 1 83 ? -14.014 3.823 20.655 1.00 53.06 83 TYR A CA 1
ATOM 599 C C . TYR A 1 83 ? -14.177 2.934 19.419 1.00 53.06 83 TYR A C 1
ATOM 601 O O . TYR A 1 83 ? -13.580 3.129 18.361 1.00 53.06 83 TYR A O 1
ATOM 609 N N . ARG A 1 84 ? -15.025 1.919 19.571 1.00 61.50 84 ARG A N 1
ATOM 610 C CA . ARG A 1 84 ? -15.360 0.948 18.528 1.00 61.50 84 ARG A CA 1
ATOM 611 C C . ARG A 1 84 ? -16.390 1.541 17.566 1.00 61.50 84 ARG A C 1
ATOM 613 O O . ARG A 1 84 ? -17.594 1.444 17.788 1.00 61.50 84 ARG A O 1
ATOM 620 N N . ALA A 1 85 ? -15.923 2.198 16.504 1.00 57.31 85 ALA A N 1
ATOM 621 C CA . ALA A 1 85 ? -16.808 2.788 15.502 1.00 57.31 85 ALA A CA 1
ATOM 622 C C . ALA A 1 85 ? -17.678 1.700 14.818 1.00 57.31 85 ALA A C 1
ATOM 624 O O . ALA A 1 85 ? -17.134 0.746 14.260 1.00 57.31 85 ALA A O 1
ATOM 625 N N . PRO A 1 86 ? -19.019 1.829 14.790 1.00 58.09 86 PRO A N 1
ATOM 626 C CA . PRO A 1 86 ? -19.909 0.799 14.237 1.00 58.09 86 PRO A CA 1
ATOM 627 C C . PRO A 1 86 ? -19.738 0.573 12.724 1.00 58.09 86 PRO A C 1
ATOM 629 O O . PRO A 1 86 ? -20.026 -0.514 12.227 1.00 58.09 86 PRO A O 1
ATOM 632 N N . TRP A 1 87 ? -19.228 1.562 11.981 1.00 61.72 87 TRP A N 1
ATOM 633 C CA . TRP A 1 87 ? -18.840 1.392 10.574 1.00 61.72 87 TRP A CA 1
ATOM 634 C C . TRP A 1 87 ? -17.600 0.495 10.411 1.00 61.72 87 TRP A C 1
ATOM 636 O O . TRP A 1 87 ? -17.562 -0.332 9.505 1.00 61.72 87 TRP A O 1
ATOM 646 N N . PHE A 1 88 ? -16.632 0.581 11.329 1.00 64.62 88 PHE A N 1
ATOM 647 C CA . PHE A 1 88 ? -15.414 -0.234 11.293 1.00 64.62 88 PHE A CA 1
ATOM 648 C C . PHE A 1 88 ? -15.716 -1.721 11.510 1.00 64.62 88 PHE A C 1
ATOM 650 O O . PHE A 1 88 ? -15.149 -2.577 10.841 1.00 64.62 88 PHE A O 1
ATOM 657 N N . PHE A 1 89 ? -16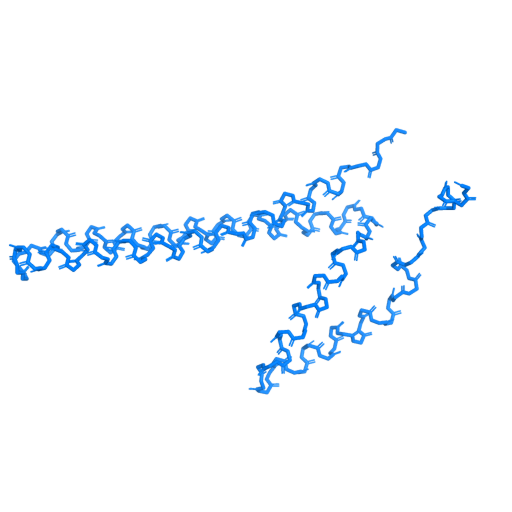.681 -2.038 12.376 1.00 62.59 89 PHE A N 1
ATOM 658 C CA . PHE A 1 89 ? -17.167 -3.409 12.555 1.00 62.59 89 PHE A CA 1
ATOM 659 C C . PHE A 1 89 ? -17.761 -3.981 11.258 1.00 62.59 89 PHE A C 1
ATOM 661 O O . PHE A 1 89 ? -17.465 -5.114 10.885 1.00 62.59 89 PHE A O 1
ATOM 668 N N . LYS A 1 90 ? -18.551 -3.178 10.529 1.00 62.12 90 LYS A N 1
ATOM 669 C CA . LYS A 1 90 ? -19.083 -3.568 9.214 1.00 62.12 90 LYS A CA 1
ATOM 670 C C . LYS A 1 90 ? -17.961 -3.761 8.186 1.00 62.12 90 LYS A C 1
ATOM 672 O O . LYS A 1 90 ? -18.001 -4.736 7.447 1.00 62.12 90 LYS A O 1
ATOM 677 N N . PHE A 1 91 ? -16.945 -2.897 8.182 1.00 66.81 91 PHE A N 1
ATOM 678 C CA . PHE A 1 91 ? -15.757 -3.040 7.330 1.00 66.81 91 PHE A CA 1
ATOM 679 C C . PHE A 1 91 ? -14.987 -4.343 7.609 1.00 66.81 91 PHE A C 1
ATOM 681 O O . PHE A 1 91 ? -14.645 -5.072 6.682 1.00 66.81 91 PHE A O 1
ATOM 688 N N . LEU A 1 92 ? -14.783 -4.685 8.883 1.00 69.00 92 LEU A N 1
ATOM 689 C CA . LEU A 1 92 ? -14.066 -5.895 9.294 1.00 69.00 92 LEU A CA 1
ATOM 690 C C . LEU A 1 92 ? -14.846 -7.177 8.969 1.00 69.00 92 LEU A C 1
ATOM 692 O O . LEU A 1 92 ? -14.248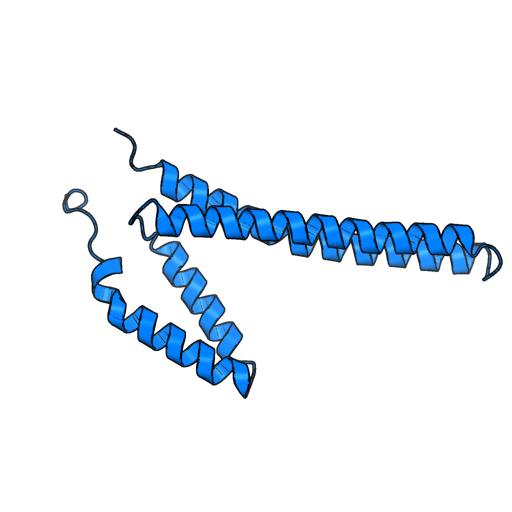 -8.179 8.590 1.00 69.00 92 LEU A O 1
ATOM 696 N N . ILE A 1 93 ? -16.181 -7.129 9.045 1.00 66.81 93 ILE A N 1
ATOM 697 C CA . ILE A 1 93 ? -17.052 -8.208 8.560 1.00 66.81 93 ILE A CA 1
ATOM 698 C C . ILE A 1 93 ? -16.910 -8.389 7.048 1.00 66.81 93 ILE A C 1
ATOM 700 O O . ILE A 1 93 ? -16.761 -9.517 6.590 1.00 66.81 93 ILE A O 1
ATOM 704 N N . VAL A 1 94 ? -16.924 -7.304 6.269 1.00 73.50 94 VAL A N 1
ATOM 705 C CA . VAL A 1 94 ? -16.735 -7.378 4.810 1.00 73.50 94 VAL A CA 1
ATOM 706 C C . VAL A 1 94 ? -15.368 -7.982 4.474 1.00 73.50 94 VAL A C 1
ATOM 708 O O . VAL A 1 94 ? -15.283 -8.866 3.625 1.00 73.50 94 VAL A O 1
ATOM 711 N N . PHE A 1 95 ? -14.315 -7.582 5.192 1.00 67.56 95 PHE A N 1
ATOM 712 C CA . PHE A 1 95 ? -12.974 -8.145 5.033 1.00 67.56 95 PHE A CA 1
ATOM 713 C C . PHE A 1 95 ? -12.907 -9.633 5.416 1.00 67.56 95 PHE A C 1
ATOM 715 O O . PHE A 1 95 ? -12.296 -10.425 4.701 1.00 67.56 95 PHE A O 1
ATOM 722 N N . ALA A 1 96 ? -13.586 -10.042 6.493 1.00 65.75 96 ALA A N 1
ATOM 723 C CA . ALA A 1 96 ? -13.679 -11.443 6.902 1.00 65.75 96 ALA A CA 1
ATOM 724 C C . ALA A 1 96 ? -14.423 -12.307 5.867 1.00 65.75 96 ALA A C 1
ATOM 726 O O . ALA A 1 96 ? -13.995 -13.422 5.580 1.00 65.75 96 ALA A O 1
ATOM 727 N N . ILE A 1 97 ? -15.494 -11.784 5.259 1.00 71.12 97 ILE A N 1
ATOM 728 C CA . ILE A 1 97 ? -16.226 -12.457 4.173 1.00 71.12 97 ILE A CA 1
ATOM 729 C C . ILE A 1 97 ? -15.343 -12.607 2.932 1.00 71.12 97 ILE A C 1
ATOM 731 O O . ILE A 1 97 ? -15.342 -13.661 2.303 1.00 71.12 97 ILE A O 1
ATOM 735 N N . PHE A 1 98 ? -14.547 -11.589 2.608 1.00 76.94 98 PHE A N 1
ATOM 736 C CA . PHE A 1 98 ? -13.588 -11.654 1.508 1.00 76.94 98 PHE A CA 1
ATOM 737 C C . PHE A 1 98 ? -12.508 -12.724 1.754 1.00 76.94 98 PHE A C 1
ATOM 739 O O . PHE A 1 98 ? -12.160 -13.483 0.852 1.00 76.94 98 PHE A O 1
ATOM 746 N N . TRP A 1 99 ? -12.036 -12.850 2.998 1.00 63.75 99 TRP A N 1
ATOM 747 C CA . TRP A 1 99 ? -11.070 -13.873 3.414 1.00 63.75 99 TRP A CA 1
ATOM 748 C C . TRP A 1 99 ? -11.625 -15.308 3.377 1.00 63.75 99 TRP A C 1
ATOM 750 O O . TRP A 1 99 ? -10.867 -16.245 3.126 1.00 63.75 99 TRP A O 1
ATOM 760 N N . LEU A 1 100 ? -12.939 -15.494 3.557 1.00 68.62 100 LEU A N 1
ATOM 761 C CA . LEU A 1 100 ? -13.599 -16.806 3.455 1.00 68.62 100 LEU A CA 1
ATOM 762 C C . LEU A 1 100 ? -13.568 -17.395 2.034 1.00 68.62 100 LEU A C 1
ATOM 764 O O . LEU A 1 100 ? -13.741 -18.601 1.879 1.00 68.62 100 LEU A O 1
ATOM 768 N N . ILE A 1 101 ? -13.317 -16.575 1.007 1.00 74.06 101 ILE A N 1
ATOM 769 C CA . ILE A 1 101 ? -13.239 -17.020 -0.394 1.00 74.06 101 ILE A CA 1
ATOM 770 C C . ILE A 1 101 ? -11.915 -17.766 -0.674 1.00 74.06 101 ILE A C 1
ATOM 772 O O . ILE A 1 101 ? -11.847 -18.571 -1.601 1.00 74.06 101 ILE A O 1
ATOM 776 N N . HIS A 1 102 ? -10.858 -17.555 0.123 1.00 67.44 102 HIS A N 1
ATOM 777 C CA . HIS A 1 102 ? -9.563 -18.233 -0.045 1.00 67.44 102 HIS A CA 1
ATOM 778 C C . HIS A 1 102 ? -9.454 -19.507 0.814 1.00 67.44 102 HIS A C 1
ATOM 780 O O . HIS A 1 102 ? -8.954 -19.499 1.940 1.00 67.44 102 HIS A O 1
ATOM 786 N N . PHE A 1 103 ? -9.892 -20.635 0.254 1.00 72.31 103 PHE A N 1
ATOM 787 C CA . PHE A 1 103 ? -9.714 -21.974 0.830 1.00 72.31 103 PHE A CA 1
ATOM 788 C C . PHE A 1 103 ? -8.300 -22.514 0.521 1.00 72.31 103 PHE A C 1
ATOM 790 O O . PHE A 1 103 ? -7.823 -22.292 -0.592 1.00 72.31 103 PHE A O 1
ATOM 797 N N . PRO A 1 104 ? -7.602 -23.240 1.423 1.00 70.19 104 PRO A N 1
ATOM 798 C CA . PRO A 1 104 ? -8.038 -23.736 2.736 1.00 70.19 104 PRO A CA 1
ATOM 799 C C . PRO A 1 104 ? -7.640 -22.861 3.942 1.00 70.19 104 PRO A C 1
ATOM 801 O O . PRO A 1 104 ? -8.320 -22.899 4.969 1.00 70.19 104 PRO A O 1
ATOM 804 N N . ILE A 1 105 ? -6.577 -22.056 3.837 1.00 67.69 105 ILE A N 1
ATOM 805 C CA . ILE A 1 105 ? -5.981 -21.319 4.973 1.00 67.69 105 ILE A CA 1
ATOM 806 C C . ILE A 1 105 ? -6.831 -20.105 5.392 1.00 67.69 105 ILE A C 1
ATOM 808 O O . ILE A 1 105 ? -6.937 -19.807 6.585 1.00 67.69 105 ILE A O 1
ATOM 812 N N . GLY A 1 106 ? -7.488 -19.433 4.440 1.00 64.44 106 GLY A N 1
ATOM 813 C CA . GLY A 1 106 ? -8.309 -18.248 4.706 1.00 64.44 106 GLY A CA 1
ATOM 814 C C . GLY A 1 106 ? -9.579 -18.551 5.500 1.00 64.44 106 GLY A C 1
ATOM 815 O O . GLY A 1 106 ? -9.991 -17.767 6.354 1.00 64.44 106 GLY A O 1
ATOM 816 N N . THR A 1 107 ? -10.140 -19.745 5.315 1.00 70.12 107 THR A N 1
ATOM 817 C CA . THR A 1 107 ? -11.348 -20.209 6.008 1.00 70.12 107 THR A CA 1
ATOM 818 C C . THR A 1 107 ? -11.153 -20.373 7.514 1.00 70.12 107 THR A C 1
ATOM 820 O O . THR A 1 107 ? -12.007 -19.961 8.292 1.00 70.12 107 THR A O 1
ATOM 823 N N . ILE A 1 108 ? -10.024 -20.940 7.951 1.00 72.88 108 ILE A N 1
ATOM 824 C CA . ILE A 1 108 ? -9.775 -21.219 9.377 1.00 72.88 108 ILE A CA 1
ATOM 825 C C . ILE A 1 108 ? -9.574 -19.910 10.148 1.00 72.88 108 ILE A C 1
ATOM 827 O O . ILE A 1 108 ? -10.196 -19.688 11.188 1.00 72.88 108 ILE A O 1
ATOM 831 N N . ILE A 1 109 ? -8.743 -19.018 9.607 1.00 71.44 109 ILE A N 1
ATOM 832 C CA . ILE A 1 109 ? -8.461 -17.712 10.212 1.00 71.44 109 ILE A CA 1
ATOM 833 C C . ILE A 1 109 ? -9.718 -16.834 10.174 1.00 71.44 109 ILE A C 1
ATOM 835 O O . ILE A 1 109 ? -10.062 -16.229 11.186 1.00 71.44 109 ILE A O 1
ATOM 839 N N . GLY A 1 110 ? -10.452 -16.817 9.056 1.00 65.38 110 GLY A N 1
ATOM 840 C CA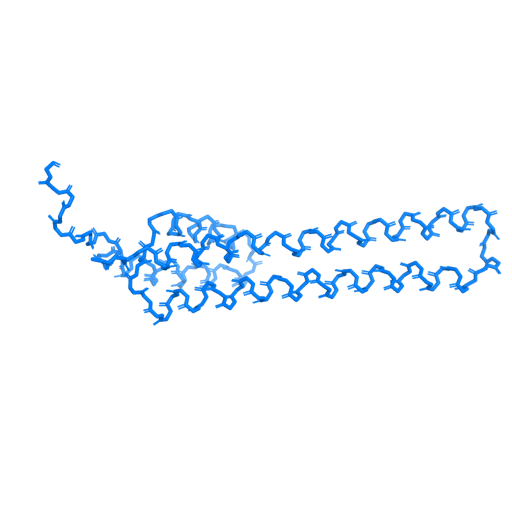 . GLY A 1 110 ? -11.688 -16.047 8.906 1.00 65.38 110 GLY A CA 1
ATOM 841 C C . GLY A 1 110 ? -12.785 -16.465 9.889 1.00 65.38 110 GLY A C 1
ATOM 842 O O . GLY A 1 110 ? -13.412 -15.603 10.502 1.00 65.38 110 GLY A O 1
ATOM 843 N N . VAL A 1 111 ? -12.976 -17.773 10.105 1.00 69.00 111 VAL A N 1
ATOM 844 C CA . VAL A 1 111 ? -13.955 -18.299 11.073 1.00 69.00 111 VAL A CA 1
ATOM 845 C C . VAL A 1 111 ? -13.542 -17.994 12.513 1.00 69.00 111 VAL A C 1
ATOM 847 O O . VAL A 1 111 ? -14.376 -17.527 13.284 1.00 69.00 111 VAL A O 1
ATOM 850 N N . LEU A 1 112 ? -12.270 -18.182 12.886 1.00 73.12 112 LEU A N 1
ATOM 851 C CA . LEU A 1 112 ? -11.782 -17.835 14.229 1.00 73.12 112 LEU A CA 1
ATOM 852 C C . LEU A 1 112 ? -11.963 -16.344 14.536 1.00 73.12 112 LEU A C 1
ATOM 854 O O . LEU A 1 112 ? -12.409 -15.977 15.624 1.00 73.12 112 LEU A O 1
ATOM 858 N N . LEU A 1 113 ? -11.667 -15.487 13.560 1.00 68.50 113 LEU A N 1
ATOM 859 C CA . LEU A 1 113 ? -11.808 -14.042 13.683 1.00 68.50 113 LEU A CA 1
ATOM 860 C C . LEU A 1 113 ? -13.293 -13.647 13.778 1.00 68.50 113 LEU A C 1
ATOM 862 O O . LEU A 1 113 ? -13.657 -12.857 14.646 1.00 68.50 113 LEU A O 1
ATOM 866 N N . LEU A 1 114 ? -14.179 -14.266 12.987 1.00 67.25 114 LEU A N 1
ATOM 867 C CA . LEU A 1 114 ? -15.636 -14.096 13.098 1.00 67.25 114 LEU A CA 1
ATOM 868 C C . LEU A 1 114 ? -16.179 -14.526 14.466 1.00 67.25 114 LEU A C 1
ATOM 870 O O . LEU A 1 114 ? -16.959 -13.793 15.072 1.00 67.25 114 LEU A O 1
ATOM 874 N N . VAL A 1 115 ? -15.755 -15.681 14.980 1.00 73.94 115 VAL A N 1
AT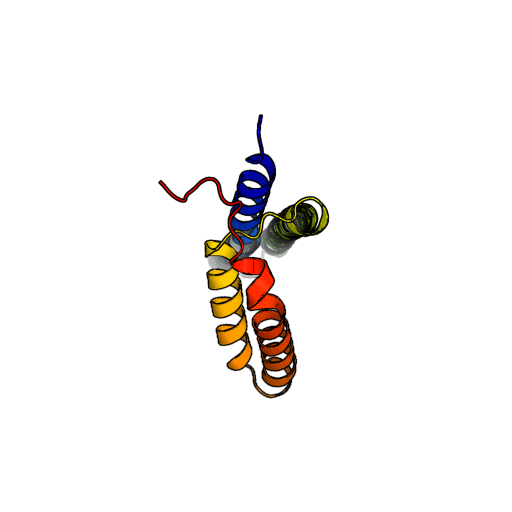OM 875 C CA . VAL A 1 115 ? -16.163 -16.184 16.301 1.00 73.94 115 VAL A CA 1
ATOM 876 C C . VAL A 1 115 ? -15.678 -15.256 17.417 1.00 73.94 115 VAL A C 1
ATOM 878 O O . VAL A 1 115 ? -16.441 -14.960 18.342 1.00 73.94 115 VAL A O 1
ATOM 881 N N . TYR A 1 116 ? -14.451 -14.735 17.312 1.00 74.88 116 TYR A N 1
ATOM 882 C CA . TYR A 1 116 ? -13.918 -13.739 18.244 1.00 74.88 116 TYR A CA 1
ATOM 883 C C . TYR A 1 116 ? -14.734 -12.435 18.210 1.00 74.88 116 TYR A C 1
ATOM 885 O O . TYR A 1 116 ? -15.134 -11.914 19.253 1.00 74.88 116 TYR A O 1
ATOM 893 N N . ILE A 1 117 ? -15.057 -11.943 17.009 1.00 67.19 117 ILE A N 1
ATOM 894 C CA . ILE A 1 117 ? -15.874 -10.742 16.790 1.00 67.19 117 ILE A CA 1
ATOM 895 C C . ILE A 1 117 ? -17.282 -10.908 17.377 1.00 67.19 117 ILE A C 1
ATOM 897 O O . ILE A 1 117 ? -17.777 -10.006 18.056 1.00 67.19 117 ILE A O 1
ATOM 901 N N . ILE A 1 118 ? -17.930 -12.052 17.137 1.00 67.38 118 ILE A N 1
ATOM 902 C CA . ILE A 1 118 ? -19.293 -12.334 17.607 1.00 67.38 118 ILE A CA 1
ATOM 903 C C . ILE A 1 118 ? -19.317 -12.516 19.130 1.00 67.38 118 ILE A C 1
ATOM 905 O O . ILE A 1 118 ? -20.205 -11.971 19.785 1.00 67.38 118 ILE A O 1
ATOM 909 N N . SER A 1 119 ? -18.317 -13.183 19.716 1.00 68.56 119 SER A N 1
ATOM 910 C CA . SER A 1 119 ? -18.195 -13.329 21.177 1.00 68.56 119 SER A CA 1
ATOM 911 C C . SER A 1 119 ? -18.001 -11.988 21.890 1.00 68.56 119 SER A C 1
ATOM 913 O O . SER A 1 119 ? -18.487 -11.794 23.001 1.00 68.56 119 SER A O 1
ATOM 915 N N . LYS A 1 120 ? -17.353 -11.016 21.238 1.00 66.25 120 LYS A N 1
ATOM 916 C CA . LYS A 1 120 ? -17.172 -9.655 21.765 1.00 66.25 120 LYS A CA 1
ATOM 917 C C . LYS A 1 120 ? -18.298 -8.680 21.383 1.00 66.25 120 LYS A C 1
ATOM 919 O O . LYS A 1 120 ? -18.250 -7.531 21.823 1.00 66.25 120 LYS A O 1
ATOM 924 N N . LYS A 1 121 ? -19.330 -9.103 20.628 1.00 55.62 121 LYS A N 1
ATOM 925 C CA . LYS A 1 121 ? -20.433 -8.264 20.094 1.00 55.62 121 LYS A CA 1
ATOM 926 C C . LYS A 1 121 ? -21.131 -7.394 21.153 1.00 55.62 121 LYS A C 1
ATOM 928 O O . LYS A 1 121 ? -21.495 -6.258 20.854 1.00 55.62 121 LYS A O 1
ATOM 933 N N . ALA A 1 122 ? -21.283 -7.889 22.384 1.00 49.16 122 ALA A N 1
ATOM 934 C CA . ALA A 1 122 ? -21.929 -7.158 23.483 1.00 49.16 122 ALA A CA 1
ATOM 935 C C . ALA A 1 122 ? -21.164 -5.886 23.908 1.00 49.16 122 ALA A C 1
ATOM 937 O O . ALA A 1 122 ? -21.763 -4.913 24.350 1.00 49.16 122 ALA A O 1
ATOM 938 N N . GLU A 1 123 ? -19.852 -5.859 23.689 1.00 55.12 123 GLU A N 1
ATOM 939 C CA . GLU A 1 123 ? -18.950 -4.758 24.046 1.00 55.12 123 GLU A CA 1
ATOM 940 C C . GLU A 1 123 ? -18.823 -3.720 22.904 1.00 55.12 123 GLU A C 1
ATOM 942 O O . GLU A 1 123 ? -18.251 -2.649 23.079 1.00 55.12 123 GLU A O 1
ATOM 947 N N . PHE A 1 124 ? -19.352 -4.032 21.709 1.00 52.47 124 PHE A N 1
ATOM 948 C CA . PHE A 1 124 ? -19.408 -3.129 20.547 1.00 52.47 124 PHE A CA 1
ATOM 949 C C . PHE A 1 124 ? -20.696 -2.288 20.496 1.00 52.47 124 PHE A C 1
ATOM 951 O O . PHE A 1 124 ? -20.727 -1.267 19.812 1.00 52.47 124 PHE A O 1
ATOM 958 N N . HIS A 1 125 ? -21.759 -2.711 21.191 1.00 48.69 125 HIS A N 1
ATOM 959 C CA . HIS A 1 125 ? -23.074 -2.056 21.162 1.00 48.69 125 HIS A CA 1
ATOM 960 C C . HIS A 1 125 ? -23.404 -1.210 22.397 1.00 48.69 125 HIS A C 1
ATOM 962 O O . HIS A 1 125 ? -24.419 -0.514 22.383 1.00 48.69 125 HIS A O 1
ATOM 968 N N . SER A 1 126 ? -22.564 -1.202 23.434 1.00 47.28 126 SER A N 1
ATOM 969 C CA . SER A 1 126 ? -22.722 -0.280 24.560 1.00 47.28 126 SER A CA 1
ATOM 970 C C . SER A 1 126 ? -22.296 1.131 24.144 1.00 47.28 126 SER A C 1
ATOM 972 O O . SER A 1 126 ? -21.172 1.566 24.399 1.00 47.28 126 SER A O 1
ATOM 974 N N . GLN A 1 127 ? -23.193 1.847 23.465 1.00 53.19 127 GLN A N 1
ATOM 975 C CA . GLN A 1 127 ? -23.102 3.301 23.386 1.00 53.19 127 GLN A CA 1
ATOM 976 C C . GLN A 1 127 ? -23.135 3.863 24.817 1.00 53.19 127 GLN A C 1
ATOM 978 O O . GLN A 1 127 ? -23.929 3.367 25.626 1.00 53.19 127 GLN A O 1
ATOM 983 N N . PRO A 1 128 ? -22.308 4.869 25.164 1.00 52.94 128 PRO A N 1
ATOM 984 C CA . PRO A 1 128 ? -22.489 5.570 26.426 1.00 52.94 128 PRO A CA 1
ATOM 985 C C . PRO A 1 128 ? -23.929 6.119 26.478 1.00 52.94 128 PRO A C 1
ATOM 987 O O . PRO A 1 128 ? -24.440 6.554 25.443 1.00 52.94 128 PRO A O 1
ATOM 990 N N . PRO A 1 129 ? -24.602 6.071 27.641 1.00 51.09 129 PRO A N 1
ATOM 991 C CA . PRO A 1 129 ? -26.050 6.280 27.789 1.00 51.09 129 PRO A CA 1
ATOM 992 C C . PRO A 1 129 ? -26.594 7.672 27.389 1.00 51.09 129 PRO A C 1
ATOM 994 O O . PRO A 1 129 ? -27.777 7.928 27.585 1.00 51.09 129 PRO A O 1
ATOM 997 N N . GLU A 1 130 ? -25.782 8.548 26.797 1.00 57.94 130 GLU A N 1
ATOM 998 C CA . GLU A 1 130 ? -26.118 9.935 26.441 1.00 57.94 130 GLU A CA 1
ATOM 999 C C . GLU A 1 130 ? -26.866 10.123 25.109 1.00 57.94 130 GLU A C 1
ATOM 1001 O O . GLU A 1 130 ? -27.359 11.213 24.855 1.00 57.94 130 GLU A O 1
ATOM 1006 N N . PHE A 1 131 ? -27.006 9.100 24.257 1.00 55.31 131 PHE A N 1
ATOM 1007 C CA . PHE A 1 131 ? -27.751 9.219 22.983 1.00 55.31 131 PHE A CA 1
ATOM 1008 C C . PHE A 1 131 ? -29.188 8.688 23.060 1.00 55.31 131 PHE A C 1
ATOM 1010 O O . PHE A 1 131 ? -29.771 8.287 22.054 1.00 55.31 131 PHE A O 1
ATOM 1017 N N . ARG A 1 132 ? -29.755 8.639 24.269 1.00 52.34 132 ARG A N 1
ATOM 1018 C CA . ARG A 1 132 ? -31.110 8.147 24.522 1.00 52.34 132 ARG A CA 1
ATOM 1019 C C . ARG A 1 132 ? -32.065 9.296 24.864 1.00 52.34 132 ARG A C 1
ATOM 1021 O O . ARG A 1 132 ? -32.731 9.224 25.886 1.00 52.34 132 ARG A O 1
ATOM 1028 N N . THR A 1 133 ? -32.120 10.322 24.016 1.00 53.22 133 THR A N 1
ATOM 1029 C CA . THR A 1 133 ? -33.214 11.312 23.927 1.00 53.22 133 THR A CA 1
ATOM 1030 C C . THR A 1 133 ? -33.254 11.895 22.528 1.00 53.22 133 THR A C 1
ATOM 1032 O O . THR A 1 133 ? -32.176 12.355 22.087 1.00 53.22 133 THR A O 1
#

Secondary structure (DSSP, 8-state):
----HHHHHHHHHHHHTTHHHHHHHHHHHHHHHHHHHHHHHGGG-HHHHHHHHHHHHHHHHHHHHHHHHHHHHHHHHHHH-----HHHHHHHHHHHHHHTTSTTHHHHHHHHHHHHHHHTGGGTS---GGG--

Radius of gyration: 21.52 Å; chains: 1; bounding box: 53×42×58 Å

Organism: NCBI:txid424488

pLDDT: mean 73.87, std 13.52, range [36.94, 92.25]